Protein AF-A0A0S3QT64-F1 (afdb_monomer_lite)

Secondary structure (DSSP, 8-state):
-HHHHHHHHHHHHHHHHHHHHHHHHHHHHHHHHHHHHHHHHHHTT-HHHHHHHHHHHHHH-TT-HHHHHHHHHHHHHHHHHHHHHHTT-

pLDDT: mean 87.7, std 13.55, range [45.38, 98.38]

Foldseek 3Di:
DVVVVVVVVVVVVVVVVVVVVVLLVVLLVQLVVLQVVLVVCVVVVVLVSSLVSLVSSCVSPVPPVSSVVSNVVSVVVVVVVVVVVVVVD

Radius of gyration: 21.52 Å; chains: 1; bounding box: 46×15×73 Å

Sequence (89 aa):
MRGVKIASIVFILALVAIGFYLVVKVYFSESYLHYRVGERFYREGRYRAAYEEFKRAFELDPYNRAARQRLADLKRIIGKNEGTNQKNR

InterPro domains:
  IPR011990 Tetratricopeptide-like helical domain superfamily [G3DSA:1.25.40.10] (23-89)
  IPR011990 Tetratricopeptide-like helical domain superfamily [SSF48452] (31-82)
  IPR019734 Tetratricopeptide repeat [PS50005] (31-64)

Organism: Thermosulfidibacter takaii (strain DSM 17441 / JCM 13301 / NBRC 103674 / ABI70S6) (NCBI:txid1298851)

Structure (mmCIF, N/CA/C/O backbone):
data_AF-A0A0S3QT64-F1
#
_entry.id   AF-A0A0S3QT64-F1
#
loop_
_atom_site.group_PDB
_atom_site.id
_atom_site.type_symbol
_atom_site.label_atom_id
_atom_site.label_alt_id
_atom_site.label_comp_id
_atom_site.label_asym_id
_atom_site.label_entity_id
_atom_site.label_seq_id
_atom_site.pdbx_PDB_ins_code
_atom_site.Cartn_x
_atom_site.Cartn_y
_atom_site.Cartn_z
_atom_site.occupancy
_atom_site.B_iso_or_equiv
_atom_site.auth_seq_id
_atom_site.auth_comp_id
_atom_site.auth_asym_id
_atom_site.auth_atom_id
_atom_site.pdbx_PDB_model_num
ATOM 1 N N . MET A 1 1 ? 30.199 1.043 -41.431 1.00 62.28 1 MET A N 1
ATOM 2 C CA . MET A 1 1 ? 30.050 0.158 -40.244 1.00 62.28 1 MET A CA 1
ATOM 3 C C . MET A 1 1 ? 29.693 0.869 -38.924 1.00 62.28 1 MET A C 1
ATOM 5 O O . MET A 1 1 ? 29.189 0.194 -38.038 1.00 62.28 1 MET A O 1
ATOM 9 N N . ARG A 1 2 ? 29.917 2.187 -38.738 1.00 71.56 2 ARG A N 1
ATOM 10 C CA . ARG A 1 2 ? 29.587 2.889 -37.470 1.00 71.56 2 ARG A CA 1
ATOM 11 C C . ARG A 1 2 ? 28.082 3.140 -37.248 1.00 71.56 2 ARG A C 1
ATOM 13 O O . ARG A 1 2 ? 27.614 2.967 -36.132 1.00 71.56 2 ARG A O 1
ATOM 20 N N . GLY A 1 3 ? 27.322 3.463 -38.300 1.00 72.81 3 GLY A N 1
ATOM 21 C CA . GLY A 1 3 ? 25.877 3.745 -38.196 1.00 72.81 3 GLY A CA 1
ATOM 22 C C . GLY A 1 3 ? 25.031 2.555 -37.726 1.00 72.81 3 GLY A C 1
ATOM 23 O O . GLY A 1 3 ? 24.145 2.725 -36.898 1.00 72.81 3 GLY A O 1
ATOM 24 N N . VAL A 1 4 ? 25.371 1.337 -38.164 1.00 80.12 4 VAL A N 1
ATOM 25 C CA . VAL A 1 4 ? 24.684 0.104 -37.732 1.00 80.12 4 VAL A CA 1
ATOM 26 C C . VAL A 1 4 ? 24.883 -0.145 -36.232 1.00 80.12 4 VAL A C 1
ATOM 28 O O . VAL A 1 4 ? 23.930 -0.475 -35.542 1.00 80.12 4 VAL A O 1
ATOM 31 N N . LYS A 1 5 ? 26.089 0.105 -35.696 1.00 82.50 5 LYS A N 1
ATOM 32 C CA . LYS A 1 5 ? 26.374 -0.048 -34.257 1.00 82.50 5 LYS A CA 1
ATOM 33 C C . LYS A 1 5 ? 25.579 0.938 -33.397 1.00 82.50 5 LYS A C 1
ATOM 35 O O . LYS A 1 5 ? 25.093 0.557 -32.340 1.00 82.50 5 LYS A O 1
ATOM 40 N N . ILE A 1 6 ? 25.422 2.183 -33.853 1.00 85.25 6 ILE A N 1
ATOM 41 C CA . ILE A 1 6 ? 24.636 3.200 -33.137 1.00 85.25 6 ILE A CA 1
ATOM 42 C C . ILE A 1 6 ? 23.150 2.822 -33.130 1.00 85.25 6 ILE A C 1
ATOM 44 O O . ILE A 1 6 ? 22.522 2.864 -32.075 1.00 85.25 6 ILE A O 1
ATOM 48 N N . ALA A 1 7 ? 22.607 2.381 -34.270 1.00 86.88 7 ALA A N 1
ATOM 49 C CA . ALA A 1 7 ? 21.223 1.916 -34.354 1.00 86.88 7 ALA A CA 1
ATOM 50 C C . ALA A 1 7 ? 20.954 0.733 -33.405 1.00 86.88 7 ALA A C 1
ATOM 52 O O . ALA A 1 7 ? 19.951 0.729 -32.696 1.00 86.88 7 ALA A O 1
ATOM 53 N N . SER A 1 8 ? 21.881 -0.229 -33.323 1.00 87.25 8 SER A N 1
ATOM 54 C CA . SER A 1 8 ? 21.783 -1.353 -32.385 1.00 87.25 8 SER A CA 1
ATOM 55 C C . SER A 1 8 ? 21.803 -0.911 -30.918 1.00 87.25 8 SER A C 1
ATOM 57 O O . SER A 1 8 ? 21.021 -1.426 -30.126 1.00 87.25 8 SER A O 1
ATOM 59 N N . ILE A 1 9 ? 22.645 0.060 -30.548 1.00 91.75 9 ILE A N 1
ATOM 60 C CA . ILE A 1 9 ? 22.700 0.587 -29.174 1.00 91.75 9 ILE A CA 1
ATOM 61 C C . ILE A 1 9 ? 21.383 1.276 -28.805 1.00 91.75 9 ILE A C 1
ATOM 63 O O . ILE A 1 9 ? 20.825 0.994 -27.749 1.00 91.75 9 ILE A O 1
ATOM 67 N N . VAL A 1 10 ? 20.855 2.137 -29.679 1.00 92.88 10 VAL A N 1
ATOM 68 C CA . VAL A 1 10 ? 19.575 2.824 -29.439 1.00 92.88 10 VAL A CA 1
ATOM 69 C C . VAL A 1 10 ? 18.429 1.821 -29.314 1.00 92.88 10 VAL A C 1
ATOM 71 O O . VAL A 1 10 ? 17.588 1.961 -28.429 1.00 92.88 10 VAL A O 1
ATOM 74 N N . PHE A 1 11 ? 18.421 0.776 -30.143 1.00 94.62 11 PHE A N 1
ATOM 75 C CA . PHE A 1 11 ? 17.428 -0.291 -30.058 1.00 94.62 11 PHE A CA 1
ATOM 76 C C . PHE A 1 11 ? 17.498 -1.041 -28.720 1.00 94.62 11 PHE A C 1
ATOM 78 O O . PHE A 1 11 ? 16.473 -1.230 -28.069 1.00 94.62 11 PHE A O 1
ATOM 85 N N . ILE A 1 12 ? 18.700 -1.400 -28.257 1.00 94.19 12 ILE A N 1
ATOM 86 C CA . ILE A 1 12 ? 18.893 -2.044 -26.949 1.00 94.19 12 ILE A CA 1
ATOM 87 C C . ILE A 1 12 ? 18.422 -1.125 -25.815 1.00 94.19 12 ILE A C 1
ATOM 89 O O . ILE A 1 12 ? 17.704 -1.575 -24.925 1.00 94.19 12 ILE A O 1
ATOM 93 N N . LEU A 1 13 ? 18.767 0.165 -25.858 1.00 95.44 13 LEU A N 1
ATOM 94 C CA . LEU A 1 13 ? 18.319 1.134 -24.854 1.00 95.44 13 LEU A CA 1
ATOM 95 C C .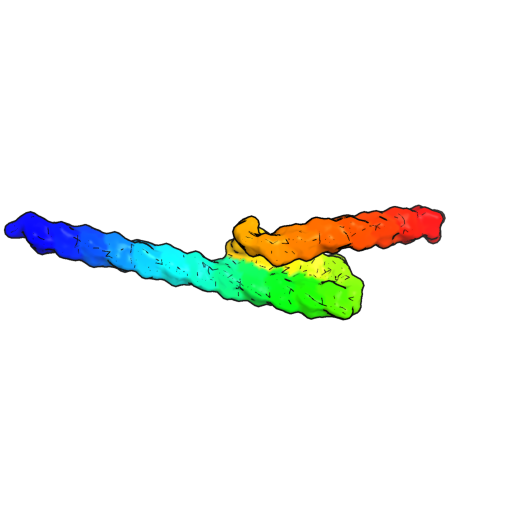 LEU A 1 13 ? 16.793 1.271 -24.829 1.00 95.44 13 LEU A C 1
ATOM 97 O O . LEU A 1 13 ? 16.207 1.322 -23.749 1.00 95.44 13 LEU A O 1
ATOM 101 N N . ALA A 1 14 ? 16.142 1.275 -25.995 1.00 94.38 14 ALA A N 1
ATOM 102 C CA . ALA A 1 14 ? 14.687 1.297 -26.084 1.00 94.38 14 ALA A CA 1
ATOM 103 C C . ALA A 1 14 ? 14.062 0.045 -25.446 1.00 94.38 14 ALA A C 1
ATOM 105 O O . ALA A 1 14 ? 13.113 0.167 -24.674 1.00 94.38 14 ALA A O 1
ATOM 106 N N . LEU A 1 15 ? 14.622 -1.145 -25.694 1.00 95.81 15 LEU A N 1
ATOM 107 C CA . LEU A 1 15 ? 14.149 -2.387 -25.072 1.00 95.81 15 LEU A CA 1
ATOM 108 C C . LEU A 1 15 ? 14.311 -2.375 -23.547 1.00 95.81 15 LEU A C 1
ATOM 110 O O . LEU A 1 15 ? 13.386 -2.761 -22.834 1.00 95.81 15 LEU A O 1
ATOM 114 N N . VAL A 1 16 ? 15.448 -1.888 -23.041 1.00 95.62 16 VAL A N 1
ATOM 115 C CA . VAL A 1 16 ? 15.685 -1.748 -21.594 1.00 95.62 16 VAL A CA 1
ATOM 116 C C . VAL A 1 16 ? 14.693 -0.764 -20.974 1.00 95.62 16 VAL A C 1
ATOM 118 O O . VAL A 1 16 ? 14.105 -1.065 -19.937 1.00 95.62 16 VAL A O 1
ATOM 121 N N . ALA A 1 17 ? 14.454 0.381 -21.617 1.00 94.19 17 ALA A N 1
ATOM 122 C CA . ALA A 1 17 ? 13.498 1.375 -21.136 1.00 94.19 17 ALA A CA 1
ATOM 123 C C . ALA A 1 17 ? 12.057 0.838 -21.116 1.00 94.19 17 ALA A C 1
ATOM 125 O O . ALA A 1 17 ? 11.335 1.056 -20.144 1.00 94.19 17 ALA A O 1
ATOM 126 N N . ILE A 1 18 ? 11.647 0.092 -22.149 1.00 93.94 18 ILE A N 1
ATOM 127 C CA . ILE A 1 18 ? 10.333 -0.566 -22.202 1.00 93.94 18 ILE A CA 1
ATOM 128 C C . ILE A 1 18 ? 10.215 -1.612 -21.089 1.00 93.94 18 ILE A C 1
ATOM 130 O O . ILE A 1 18 ? 9.220 -1.616 -20.365 1.00 93.94 18 ILE A O 1
ATOM 134 N N . GLY A 1 19 ? 11.229 -2.464 -20.912 1.00 89.25 19 GLY A N 1
ATOM 135 C CA . GLY A 1 19 ? 11.255 -3.459 -19.839 1.00 89.25 19 GLY A CA 1
ATOM 136 C C . GLY A 1 19 ? 11.138 -2.812 -18.459 1.00 89.25 19 G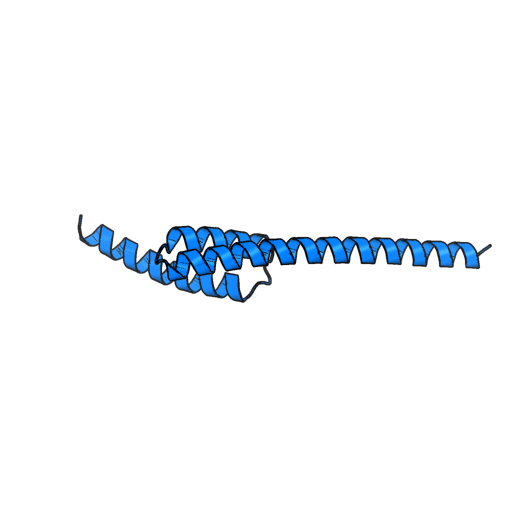LY A C 1
ATOM 137 O O . GLY A 1 19 ? 10.288 -3.203 -17.663 1.00 89.25 19 GLY A O 1
ATOM 138 N N . PHE A 1 20 ? 11.914 -1.757 -18.211 1.00 91.50 20 PHE A N 1
ATOM 139 C CA . PHE A 1 20 ? 11.843 -0.984 -16.973 1.00 91.50 20 PHE A CA 1
ATOM 140 C C . PHE A 1 20 ? 10.457 -0.355 -16.754 1.00 91.50 20 PHE A C 1
ATOM 142 O O . PHE A 1 20 ? 9.898 -0.464 -15.664 1.00 91.50 20 PHE A O 1
ATOM 149 N N . TYR A 1 21 ? 9.857 0.241 -17.790 1.00 89.62 21 TYR A N 1
ATOM 150 C CA . TYR A 1 21 ? 8.507 0.805 -17.714 1.00 89.62 21 TYR A CA 1
ATOM 151 C C . TYR A 1 21 ? 7.452 -0.252 -17.359 1.00 89.62 21 TYR A C 1
ATOM 153 O O . TYR A 1 21 ? 6.590 -0.004 -16.514 1.00 89.62 21 TYR A O 1
ATOM 161 N N . LEU A 1 22 ? 7.523 -1.438 -17.971 1.00 87.75 22 LEU A N 1
ATOM 162 C CA . LEU A 1 22 ? 6.602 -2.535 -17.668 1.00 87.75 22 LEU A CA 1
ATOM 163 C C . LEU A 1 22 ? 6.744 -2.996 -16.217 1.00 87.75 22 LEU A C 1
ATOM 165 O O . LEU A 1 22 ? 5.733 -3.174 -15.542 1.00 87.75 22 LEU A O 1
ATOM 169 N N . VAL A 1 23 ? 7.977 -3.114 -15.720 1.00 80.00 23 VAL A N 1
ATOM 170 C CA . VAL A 1 23 ? 8.256 -3.466 -14.322 1.00 80.00 23 VAL A CA 1
ATOM 171 C C . VAL A 1 23 ? 7.633 -2.443 -13.369 1.00 80.00 23 VAL A C 1
ATOM 173 O O . VAL A 1 23 ? 6.857 -2.818 -12.491 1.00 80.00 23 VAL A O 1
ATOM 176 N N . VAL A 1 24 ? 7.881 -1.146 -13.585 1.00 78.88 24 VAL A N 1
ATOM 177 C CA . VAL A 1 24 ? 7.285 -0.066 -12.775 1.00 78.88 24 VAL A CA 1
ATOM 178 C C . VAL A 1 24 ? 5.754 -0.119 -12.817 1.00 78.88 24 VAL A C 1
ATOM 180 O O . VAL A 1 24 ? 5.097 0.014 -11.784 1.00 78.88 24 VAL A O 1
ATOM 183 N N . LYS A 1 25 ? 5.165 -0.359 -13.995 1.00 78.62 25 LYS A N 1
ATOM 184 C CA . LYS A 1 25 ? 3.709 -0.439 -14.168 1.00 78.62 25 LYS A CA 1
ATOM 185 C C . LYS A 1 25 ? 3.087 -1.617 -13.408 1.00 78.62 25 LYS A C 1
ATOM 187 O O . LYS A 1 25 ? 2.016 -1.450 -12.825 1.00 78.62 25 LYS A O 1
ATOM 192 N N . V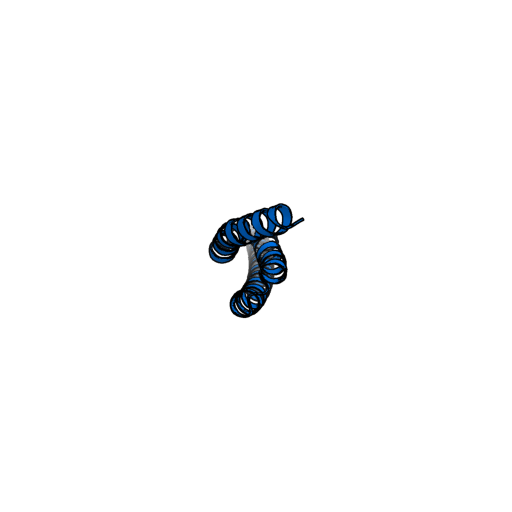AL A 1 26 ? 3.732 -2.786 -13.407 1.00 75.62 26 VAL A N 1
ATOM 193 C CA . VAL A 1 26 ? 3.248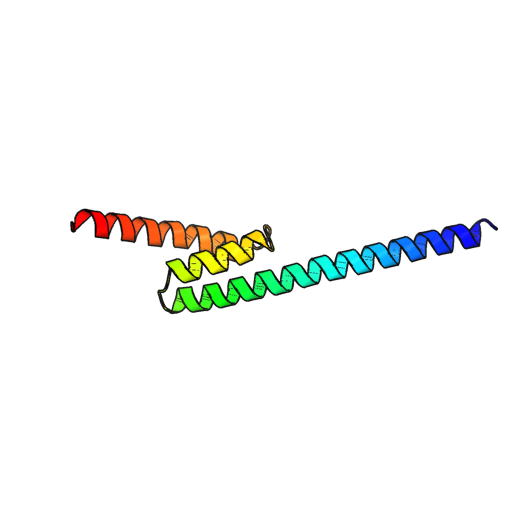 -3.975 -12.685 1.00 75.62 26 VAL A CA 1
ATOM 194 C C . VAL A 1 26 ? 3.235 -3.717 -11.178 1.00 75.62 26 VAL A C 1
ATOM 196 O O . VAL A 1 26 ? 2.178 -3.861 -10.561 1.00 75.62 26 VAL A O 1
ATOM 199 N N . TYR A 1 27 ? 4.340 -3.229 -10.608 1.00 74.38 27 TYR A N 1
ATOM 200 C CA . TYR A 1 27 ? 4.411 -2.905 -9.178 1.00 74.38 27 TYR A CA 1
ATOM 201 C C . TYR A 1 27 ? 3.375 -1.854 -8.755 1.00 74.38 27 TYR A C 1
ATOM 203 O O . TYR A 1 27 ? 2.724 -2.000 -7.718 1.00 74.38 27 TYR A O 1
ATOM 211 N N . PHE A 1 28 ? 3.142 -0.836 -9.592 1.00 77.06 28 PHE A N 1
ATOM 212 C CA . PHE A 1 28 ? 2.115 0.174 -9.329 1.00 77.06 28 PHE A CA 1
ATOM 213 C C . PHE A 1 28 ? 0.698 -0.424 -9.286 1.00 77.06 28 PHE A C 1
ATOM 215 O O . PHE A 1 28 ? -0.128 -0.026 -8.461 1.00 77.06 28 PHE A O 1
ATOM 222 N N . SER A 1 29 ? 0.409 -1.412 -10.140 1.00 83.00 29 SER A N 1
ATOM 223 C CA . SER A 1 29 ? -0.898 -2.079 -10.163 1.00 83.00 29 SER A CA 1
ATOM 224 C C . SER A 1 29 ? -1.152 -2.948 -8.925 1.00 83.00 29 SER A C 1
ATOM 226 O O . SER A 1 29 ? -2.261 -2.940 -8.386 1.00 83.00 29 SER A O 1
ATOM 228 N N . GLU A 1 30 ? -0.124 -3.640 -8.429 1.00 87.81 30 GLU A N 1
ATOM 229 C CA . GLU A 1 30 ? -0.225 -4.511 -7.256 1.00 87.81 30 GLU A CA 1
ATOM 230 C C . GLU A 1 30 ? -0.340 -3.692 -5.960 1.00 87.81 30 GLU A C 1
ATOM 232 O O . GLU A 1 30 ? -1.217 -3.956 -5.133 1.00 87.81 30 GLU A O 1
ATOM 237 N N . SER A 1 31 ? 0.444 -2.611 -5.828 1.00 93.19 31 SER A N 1
ATOM 238 C CA . SER A 1 31 ? 0.297 -1.650 -4.723 1.00 93.19 31 SER A CA 1
ATOM 239 C C . SER A 1 31 ? -1.120 -1.071 -4.658 1.00 93.19 31 SER A C 1
ATOM 241 O O . SER A 1 31 ? -1.737 -1.017 -3.588 1.00 93.19 31 SER A O 1
ATOM 243 N N . TYR A 1 32 ? -1.676 -0.675 -5.808 1.00 93.88 32 TYR A N 1
ATOM 244 C CA . TYR A 1 32 ? -3.031 -0.136 -5.884 1.00 93.88 32 TYR A CA 1
ATOM 245 C C . TYR A 1 32 ? -4.094 -1.151 -5.440 1.00 93.88 32 TYR A C 1
ATOM 247 O O . TYR A 1 32 ? -5.056 -0.781 -4.758 1.00 93.88 32 TYR A O 1
ATOM 255 N N . LEU A 1 33 ? -3.924 -2.433 -5.782 1.00 95.12 33 LEU A N 1
ATOM 256 C CA . LEU A 1 33 ? -4.843 -3.487 -5.361 1.00 95.12 33 LEU A CA 1
ATOM 257 C C . LEU A 1 33 ? -4.846 -3.645 -3.838 1.00 95.12 33 LEU A C 1
ATOM 259 O O . LEU A 1 33 ? -5.914 -3.579 -3.226 1.00 95.12 33 LEU A O 1
ATOM 263 N N . HIS A 1 34 ? -3.668 -3.774 -3.228 1.00 97.44 34 HIS A N 1
ATOM 264 C CA . HIS A 1 34 ? -3.532 -3.852 -1.773 1.00 97.44 34 HIS A CA 1
ATOM 265 C C . HIS A 1 34 ? -4.124 -2.619 -1.077 1.00 97.44 34 HIS A C 1
ATOM 267 O O . HIS A 1 34 ? -4.886 -2.752 -0.119 1.00 97.44 34 HIS A O 1
ATOM 273 N N . TYR A 1 35 ? -3.895 -1.415 -1.613 1.00 97.75 35 TYR A N 1
ATOM 274 C CA . TYR A 1 35 ? -4.524 -0.196 -1.098 1.00 97.75 35 TYR A CA 1
ATOM 275 C C . TYR A 1 35 ? -6.058 -0.292 -1.116 1.00 97.75 35 TYR A C 1
ATOM 277 O O . TYR A 1 35 ? -6.723 0.023 -0.129 1.00 97.75 35 TYR A O 1
ATOM 285 N N . ARG A 1 36 ? -6.646 -0.775 -2.213 1.00 97.81 36 ARG A N 1
ATOM 286 C CA . ARG A 1 36 ? -8.102 -0.909 -2.331 1.00 97.81 36 ARG A CA 1
ATOM 287 C C . ARG A 1 36 ? -8.705 -1.957 -1.401 1.00 97.81 36 ARG A C 1
ATOM 289 O O . ARG A 1 36 ? -9.815 -1.747 -0.902 1.00 97.81 36 ARG A O 1
ATOM 296 N N . VAL A 1 37 ? -8.010 -3.068 -1.169 1.00 98.06 37 VAL A N 1
ATOM 297 C CA . VAL A 1 37 ? -8.427 -4.070 -0.178 1.00 98.06 37 VAL A CA 1
ATOM 298 C C . VAL A 1 37 ? -8.341 -3.476 1.231 1.00 98.06 37 VAL A C 1
ATOM 300 O O . VAL A 1 37 ? -9.297 -3.593 2.000 1.00 98.06 37 VAL A O 1
ATOM 303 N N . GLY A 1 38 ? -7.270 -2.737 1.533 1.00 98.00 38 GLY A N 1
ATOM 304 C CA . GLY A 1 38 ? -7.123 -1.985 2.780 1.00 98.00 38 GLY A CA 1
ATOM 305 C C . GLY A 1 38 ? -8.272 -1.004 3.025 1.00 98.00 38 GLY A C 1
ATOM 306 O O . GLY A 1 38 ? -8.867 -1.019 4.101 1.00 98.00 38 GLY A O 1
ATOM 307 N N . GLU A 1 39 ? -8.671 -0.221 2.015 1.00 98.25 39 GLU A N 1
ATOM 308 C CA . GLU A 1 39 ? -9.821 0.700 2.097 1.00 98.25 39 GLU A CA 1
ATOM 309 C C . GLU A 1 39 ? -11.136 -0.028 2.401 1.00 98.25 39 GLU A C 1
ATOM 311 O O . GLU A 1 39 ? -12.013 0.500 3.090 1.00 98.25 39 GLU A O 1
ATOM 316 N N . ARG A 1 40 ? -11.308 -1.248 1.882 1.00 98.38 40 ARG A N 1
ATOM 317 C CA . ARG A 1 40 ? -12.481 -2.066 2.196 1.00 98.38 40 ARG A CA 1
ATOM 318 C C . ARG A 1 40 ? -12.470 -2.483 3.664 1.00 98.38 40 ARG A C 1
ATOM 320 O O . ARG A 1 40 ? -13.446 -2.215 4.358 1.00 98.38 40 ARG A O 1
ATOM 327 N N . PHE A 1 41 ? -11.370 -3.056 4.154 1.00 98.00 41 PHE A N 1
ATOM 328 C CA . PHE A 1 41 ? -11.258 -3.433 5.566 1.00 98.00 41 PHE A CA 1
ATOM 329 C C . PHE A 1 41 ? -11.376 -2.234 6.507 1.00 98.00 41 PHE A C 1
ATOM 331 O O . PHE A 1 41 ? -11.986 -2.353 7.568 1.00 98.00 41 PHE A O 1
ATOM 338 N N . TYR A 1 42 ? -10.846 -1.073 6.115 1.00 96.81 42 TYR A N 1
ATOM 339 C CA . TYR A 1 42 ? -10.959 0.162 6.884 1.00 96.81 42 TYR A CA 1
ATOM 340 C C . TYR A 1 42 ? -12.425 0.571 7.061 1.00 96.81 42 TYR A C 1
ATOM 342 O O . TYR A 1 42 ? -12.856 0.839 8.180 1.00 96.81 42 TYR A O 1
ATOM 350 N N . ARG A 1 43 ? -13.212 0.555 5.976 1.00 96.44 43 ARG A N 1
ATOM 351 C CA . ARG A 1 43 ? -14.653 0.863 6.018 1.00 96.44 43 ARG A CA 1
ATOM 352 C C . ARG A 1 43 ? -15.467 -0.166 6.800 1.00 96.44 43 ARG A C 1
ATOM 354 O O . ARG A 1 43 ? -16.462 0.197 7.412 1.00 96.44 43 ARG A O 1
ATOM 361 N N . GLU A 1 44 ? -15.028 -1.422 6.819 1.00 96.25 44 GLU A N 1
ATOM 362 C CA . GLU A 1 44 ? -15.605 -2.487 7.653 1.00 96.25 44 GLU A CA 1
ATOM 363 C C . GLU A 1 44 ? -15.196 -2.371 9.142 1.00 96.25 44 GLU A C 1
ATOM 365 O O . GLU A 1 44 ? -15.578 -3.214 9.950 1.00 96.25 44 GLU A O 1
ATOM 370 N N . GLY A 1 45 ? -14.388 -1.372 9.530 1.00 94.31 45 GLY A N 1
ATOM 371 C CA . GLY A 1 45 ? -13.880 -1.204 10.901 1.00 94.31 45 GLY A CA 1
ATOM 372 C C . GLY A 1 45 ? -12.802 -2.220 11.300 1.00 94.31 45 GLY A C 1
ATOM 373 O O . GLY A 1 45 ? -12.348 -2.256 12.445 1.00 94.31 45 GLY A O 1
ATOM 374 N N . ARG A 1 46 ? -12.342 -3.048 10.358 1.00 96.06 46 ARG A N 1
ATOM 375 C CA . ARG A 1 46 ? -11.341 -4.102 10.565 1.00 96.06 46 ARG A CA 1
ATOM 376 C C . ARG A 1 46 ? -9.933 -3.516 10.484 1.00 96.06 46 ARG A C 1
ATOM 378 O O . ARG A 1 46 ? -9.142 -3.856 9.606 1.00 96.06 46 ARG A O 1
ATOM 385 N N . TYR A 1 47 ? -9.611 -2.632 11.425 1.00 94.69 47 TYR A N 1
ATOM 386 C CA . TYR A 1 47 ? -8.418 -1.779 11.383 1.00 94.69 47 TYR A CA 1
ATOM 387 C C . TYR A 1 47 ? -7.085 -2.535 11.301 1.00 94.69 47 TYR A C 1
ATOM 389 O O . TYR A 1 47 ? -6.191 -2.103 10.579 1.00 94.69 47 TYR A O 1
ATOM 397 N N . ARG A 1 48 ? -6.948 -3.689 11.970 1.00 94.62 48 ARG A N 1
ATOM 398 C CA . ARG A 1 48 ? -5.731 -4.517 11.866 1.00 94.62 48 ARG A CA 1
ATOM 399 C C . ARG A 1 48 ? -5.561 -5.139 10.476 1.00 94.62 48 ARG A C 1
ATOM 401 O O . ARG A 1 48 ? -4.471 -5.091 9.926 1.00 94.62 48 ARG A O 1
ATOM 408 N N . ALA A 1 49 ? -6.635 -5.661 9.881 1.00 96.19 49 ALA A N 1
ATOM 409 C CA . ALA A 1 49 ? -6.587 -6.202 8.520 1.00 96.19 49 ALA A CA 1
ATOM 410 C C . ALA A 1 49 ? -6.317 -5.096 7.487 1.00 96.19 49 ALA A C 1
ATOM 412 O O . ALA A 1 49 ? -5.527 -5.285 6.569 1.00 96.19 49 ALA A O 1
ATOM 413 N N . ALA A 1 50 ? -6.916 -3.916 7.678 1.00 98.06 50 ALA A N 1
ATOM 414 C CA . ALA A 1 50 ? -6.629 -2.747 6.853 1.00 98.06 50 ALA A CA 1
ATOM 415 C C . ALA A 1 50 ? -5.146 -2.348 6.924 1.00 98.06 50 ALA A C 1
ATOM 417 O O . ALA A 1 50 ? -4.543 -2.043 5.899 1.00 98.06 50 ALA A O 1
ATOM 418 N N . TYR A 1 51 ? -4.550 -2.384 8.122 1.00 97.75 51 TYR A N 1
ATOM 419 C CA . TYR A 1 51 ? -3.144 -2.040 8.332 1.00 97.75 51 TYR A CA 1
ATOM 420 C C . TYR A 1 51 ? -2.201 -2.944 7.533 1.00 97.75 51 TYR A C 1
ATOM 422 O O . TYR A 1 51 ? -1.317 -2.429 6.852 1.00 97.75 51 TYR A O 1
ATOM 430 N N . GLU A 1 52 ? -2.412 -4.263 7.564 1.00 97.88 52 GLU A N 1
ATOM 431 C CA . GLU A 1 52 ? -1.575 -5.211 6.815 1.00 97.88 52 GLU A CA 1
ATOM 432 C C . GLU A 1 52 ? -1.649 -4.980 5.299 1.00 97.88 52 GLU A C 1
ATOM 434 O O . GLU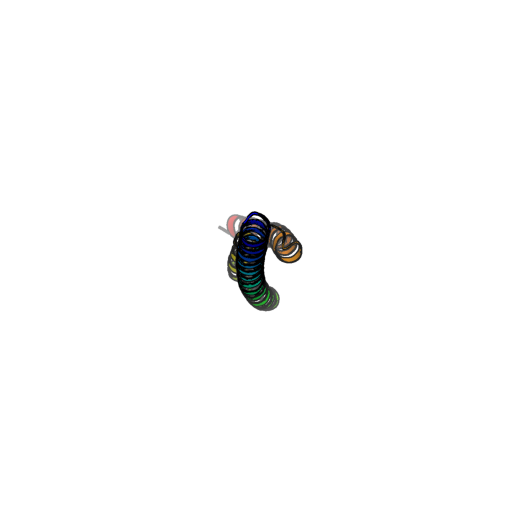 A 1 52 ? -0.625 -4.975 4.617 1.00 97.88 52 GLU A O 1
ATOM 439 N N . GLU A 1 53 ? -2.838 -4.704 4.763 1.00 98.25 53 GLU A N 1
ATOM 440 C CA . GLU A 1 53 ? -3.000 -4.434 3.331 1.00 98.25 53 GLU A CA 1
ATOM 441 C C . GLU A 1 53 ? -2.372 -3.096 2.917 1.00 98.25 53 GLU A C 1
ATOM 443 O O . GLU A 1 53 ? -1.653 -3.025 1.920 1.00 98.25 53 GLU A O 1
ATOM 448 N N . PHE A 1 54 ? -2.538 -2.032 3.709 1.00 98.12 54 PHE A N 1
ATOM 449 C CA . PHE A 1 54 ? -1.845 -0.770 3.429 1.00 98.12 54 PHE A CA 1
ATOM 450 C C . PHE A 1 54 ? -0.326 -0.882 3.580 1.00 98.12 54 PHE A C 1
ATOM 452 O O . PHE A 1 54 ? 0.406 -0.186 2.876 1.00 98.12 54 PHE A O 1
ATOM 459 N N . LYS A 1 55 ? 0.159 -1.759 4.464 1.00 97.50 55 LYS A N 1
ATOM 460 C CA . LYS A 1 55 ? 1.588 -2.035 4.622 1.00 97.50 55 LYS A CA 1
ATOM 461 C C . LYS A 1 55 ? 2.148 -2.686 3.360 1.00 97.50 55 LYS A C 1
ATOM 463 O O . LYS A 1 55 ? 3.129 -2.174 2.833 1.00 97.50 55 LYS A O 1
ATOM 468 N N . ARG A 1 56 ? 1.483 -3.712 2.819 1.00 97.12 56 ARG A N 1
ATOM 469 C CA . ARG A 1 56 ? 1.867 -4.325 1.533 1.00 97.12 56 ARG A CA 1
ATOM 470 C C . ARG A 1 56 ? 1.847 -3.316 0.388 1.00 97.12 56 ARG A C 1
ATOM 472 O O . ARG A 1 56 ? 2.791 -3.254 -0.392 1.00 97.12 56 ARG A O 1
ATOM 479 N N . ALA A 1 57 ? 0.819 -2.467 0.325 1.00 96.75 57 ALA A N 1
ATOM 480 C CA . ALA A 1 57 ? 0.751 -1.401 -0.675 1.00 96.75 57 ALA A CA 1
ATOM 481 C C . ALA A 1 57 ? 1.959 -0.449 -0.598 1.00 96.75 57 ALA A C 1
ATOM 483 O O . ALA A 1 57 ? 2.497 -0.056 -1.632 1.00 96.75 57 ALA A O 1
ATOM 484 N N . PHE A 1 58 ? 2.399 -0.099 0.613 1.00 95.25 58 PHE A N 1
ATOM 485 C CA . PHE A 1 58 ? 3.575 0.742 0.840 1.00 95.25 58 PHE A CA 1
ATOM 486 C C . PHE A 1 58 ? 4.904 0.022 0.555 1.00 95.25 58 PHE A C 1
ATOM 488 O O . PHE A 1 58 ? 5.838 0.654 0.074 1.00 95.25 58 PHE A O 1
ATOM 495 N N . GLU A 1 59 ? 5.009 -1.278 0.834 1.00 94.00 59 GLU A N 1
ATOM 496 C CA . GLU A 1 59 ? 6.201 -2.078 0.513 1.00 94.00 59 GLU A CA 1
ATOM 497 C C . GLU A 1 59 ? 6.400 -2.221 -1.004 1.00 94.00 59 GLU A C 1
ATOM 499 O O . GLU A 1 59 ? 7.531 -2.149 -1.481 1.00 94.00 59 GLU A O 1
ATOM 504 N N . LEU A 1 60 ? 5.305 -2.364 -1.757 1.00 92.56 60 LEU A N 1
ATOM 505 C CA . LEU A 1 60 ? 5.317 -2.446 -3.222 1.00 92.56 60 LEU A CA 1
ATOM 506 C C . LEU A 1 60 ? 5.531 -1.085 -3.895 1.00 92.56 60 LEU A C 1
ATOM 508 O O . LEU A 1 60 ? 6.209 -1.000 -4.915 1.00 92.56 60 LEU A O 1
ATOM 512 N N . ASP A 1 61 ? 4.960 -0.020 -3.328 1.00 92.06 61 ASP A N 1
ATOM 513 C CA . ASP A 1 61 ? 5.181 1.355 -3.774 1.00 92.06 61 ASP A CA 1
ATOM 514 C C . ASP A 1 61 ? 5.421 2.282 -2.569 1.00 92.06 61 ASP A C 1
ATOM 516 O O . ASP A 1 61 ? 4.476 2.849 -2.000 1.00 92.06 61 ASP A O 1
ATOM 520 N N . PRO A 1 62 ? 6.695 2.512 -2.202 1.00 91.44 62 PRO A N 1
ATOM 521 C CA . PRO A 1 62 ? 7.054 3.443 -1.133 1.00 91.44 62 PRO A CA 1
ATOM 522 C C . PRO A 1 62 ? 6.612 4.894 -1.391 1.00 91.44 62 PRO A C 1
ATOM 524 O O . PRO A 1 62 ? 6.563 5.708 -0.454 1.00 91.44 62 PRO A O 1
ATOM 527 N N . TYR A 1 63 ? 6.280 5.243 -2.640 1.00 89.50 63 TYR A N 1
ATOM 528 C CA . TYR A 1 63 ? 5.792 6.560 -3.049 1.00 89.50 63 TYR A CA 1
ATOM 529 C C . TYR A 1 63 ? 4.263 6.677 -3.010 1.00 89.50 63 TYR A C 1
ATOM 531 O O . TYR A 1 63 ? 3.741 7.787 -3.169 1.00 89.50 63 TYR A O 1
ATOM 539 N N . ASN A 1 64 ? 3.540 5.596 -2.694 1.00 90.56 64 ASN A N 1
ATOM 540 C CA . ASN A 1 64 ? 2.096 5.617 -2.492 1.00 90.56 64 ASN A CA 1
ATOM 541 C C . ASN A 1 64 ? 1.736 6.438 -1.238 1.00 90.56 64 ASN A C 1
ATOM 543 O O . ASN A 1 64 ? 1.646 5.942 -0.108 1.00 90.56 64 ASN A O 1
ATOM 547 N N . ARG A 1 65 ? 1.526 7.745 -1.440 1.00 94.31 65 ARG A N 1
ATOM 548 C CA . ARG A 1 65 ? 1.189 8.698 -0.370 1.00 94.31 65 ARG A CA 1
ATOM 549 C C . ARG A 1 65 ? -0.098 8.322 0.357 1.00 94.31 65 ARG A C 1
ATOM 551 O O . ARG A 1 65 ? -0.176 8.526 1.566 1.00 94.31 65 ARG A O 1
ATOM 558 N N . ALA A 1 66 ? -1.069 7.754 -0.357 1.00 94.62 66 ALA A N 1
ATOM 559 C CA . ALA A 1 66 ? -2.345 7.354 0.218 1.00 94.62 66 ALA A CA 1
ATOM 560 C C . ALA A 1 66 ? -2.168 6.186 1.201 1.00 94.62 66 ALA A C 1
ATOM 562 O O . ALA A 1 66 ? -2.636 6.270 2.335 1.00 94.62 66 ALA A O 1
ATOM 563 N N . ALA A 1 67 ? -1.422 5.142 0.819 1.00 96.06 67 ALA A N 1
ATOM 564 C CA . ALA A 1 67 ? -1.097 4.028 1.714 1.00 96.06 67 ALA A CA 1
ATOM 565 C C . ALA A 1 67 ? -0.334 4.507 2.962 1.00 96.06 67 ALA A C 1
ATOM 567 O O . ALA A 1 67 ? -0.688 4.155 4.089 1.00 96.06 67 ALA A O 1
ATOM 568 N N . ARG A 1 68 ? 0.655 5.394 2.783 1.00 96.12 68 ARG A N 1
ATOM 569 C CA . ARG A 1 68 ? 1.420 5.983 3.894 1.00 96.12 68 ARG A CA 1
ATOM 570 C C . ARG A 1 68 ? 0.532 6.756 4.876 1.00 96.12 68 ARG A C 1
ATOM 572 O O . ARG A 1 68 ? 0.686 6.600 6.086 1.00 96.12 68 ARG A O 1
ATOM 579 N N . GLN A 1 69 ? -0.387 7.579 4.371 1.00 97.38 69 GLN A N 1
ATOM 580 C CA . GLN A 1 69 ? -1.332 8.326 5.208 1.00 97.38 69 GLN A CA 1
ATOM 581 C C . GLN A 1 69 ? -2.249 7.381 5.990 1.00 97.38 69 GLN A C 1
ATOM 583 O O . GLN A 1 69 ? -2.353 7.503 7.210 1.00 97.38 69 GLN A O 1
ATOM 588 N N . ARG A 1 70 ? -2.827 6.373 5.325 1.00 97.25 70 ARG A N 1
ATOM 589 C CA . ARG A 1 70 ? -3.692 5.384 5.982 1.00 97.25 70 ARG A CA 1
ATOM 590 C C . ARG A 1 70 ? -2.980 4.598 7.080 1.00 97.25 70 ARG A C 1
ATOM 592 O O . ARG A 1 70 ? -3.567 4.368 8.136 1.00 97.25 70 ARG A O 1
ATOM 599 N N . LEU A 1 71 ? -1.712 4.235 6.880 1.00 97.12 71 LEU A N 1
ATOM 600 C CA . LEU A 1 71 ? -0.896 3.597 7.918 1.00 97.12 71 LEU A CA 1
ATOM 601 C C . LEU A 1 71 ? -0.702 4.501 9.140 1.00 97.12 71 LEU A C 1
ATOM 603 O O . LEU A 1 71 ? -0.790 4.024 10.272 1.00 97.12 71 LEU A O 1
ATOM 607 N N . ALA A 1 72 ? -0.448 5.796 8.933 1.00 95.94 72 ALA A N 1
ATOM 608 C CA . ALA A 1 72 ? -0.294 6.751 10.029 1.00 95.94 72 ALA A CA 1
ATOM 609 C C . ALA A 1 72 ? -1.591 6.898 10.841 1.00 95.94 72 ALA A C 1
ATOM 611 O O . ALA A 1 72 ? -1.552 6.867 12.074 1.00 95.94 72 ALA A O 1
ATOM 612 N N . ASP A 1 73 ? -2.735 6.989 10.163 1.00 95.00 73 ASP A N 1
ATOM 613 C CA . ASP A 1 73 ? -4.045 7.078 10.812 1.00 95.00 73 ASP A CA 1
ATOM 614 C C . ASP A 1 73 ? -4.370 5.803 11.599 1.00 95.00 73 ASP A C 1
ATOM 616 O O . ASP A 1 73 ? -4.771 5.864 12.763 1.00 95.00 73 ASP A O 1
ATOM 620 N N . LEU A 1 74 ? -4.126 4.634 11.004 1.00 95.12 74 LEU A N 1
ATOM 621 C CA . LEU A 1 74 ? -4.384 3.349 11.650 1.00 95.12 74 LEU A CA 1
ATOM 622 C C . LEU A 1 74 ? -3.508 3.102 12.873 1.00 95.12 74 LEU A C 1
ATOM 624 O O . LEU A 1 74 ? -4.013 2.577 13.862 1.00 95.12 74 LEU A O 1
ATOM 628 N N . LYS A 1 75 ? -2.234 3.517 12.862 1.00 93.75 75 LYS A N 1
ATOM 629 C CA . LYS A 1 75 ? -1.371 3.416 14.052 1.00 93.75 75 LYS A CA 1
ATOM 630 C C . LYS A 1 75 ? -1.965 4.162 15.246 1.00 93.75 75 LYS A C 1
ATOM 632 O O . LYS A 1 75 ? -1.920 3.653 16.363 1.00 93.75 75 LYS A O 1
ATOM 637 N N . ARG A 1 76 ? -2.572 5.332 15.014 1.00 92.38 76 ARG A N 1
ATOM 638 C CA . ARG A 1 76 ? -3.250 6.103 16.070 1.00 92.38 76 ARG A CA 1
ATOM 639 C C . ARG A 1 76 ? -4.497 5.385 16.582 1.00 92.38 76 ARG A C 1
ATOM 641 O O . ARG A 1 76 ? -4.698 5.319 17.791 1.00 92.38 76 ARG A O 1
ATOM 648 N N . ILE A 1 77 ? -5.315 4.837 15.681 1.00 90.50 77 ILE A N 1
ATOM 649 C CA . ILE A 1 77 ? -6.552 4.122 16.036 1.00 90.50 77 ILE A CA 1
ATOM 650 C C . ILE A 1 77 ? -6.239 2.846 16.826 1.00 90.50 77 ILE A C 1
ATOM 652 O O . ILE A 1 77 ? -6.789 2.633 17.905 1.00 90.50 77 ILE A O 1
ATOM 656 N N . ILE A 1 78 ? -5.333 2.012 16.311 1.00 89.50 78 ILE A N 1
ATOM 657 C CA . ILE A 1 78 ? -4.961 0.736 16.932 1.00 89.50 78 ILE A CA 1
ATOM 658 C C . ILE A 1 78 ? -4.304 0.983 18.294 1.00 89.50 78 ILE A C 1
ATOM 660 O O . ILE A 1 78 ? -4.729 0.383 19.279 1.00 89.50 78 ILE A O 1
ATOM 664 N N . GLY A 1 79 ? -3.355 1.923 18.386 1.00 86.44 79 GLY A N 1
ATOM 665 C CA . GLY A 1 79 ? -2.699 2.254 19.654 1.00 86.44 79 GLY A CA 1
ATOM 666 C C . GLY A 1 79 ? -3.672 2.755 20.729 1.00 86.44 79 GLY A C 1
ATOM 667 O O . GLY A 1 79 ? -3.558 2.374 21.893 1.00 86.44 79 GLY A O 1
ATOM 668 N N . LYS A 1 80 ? -4.685 3.549 20.351 1.00 81.69 80 LYS A N 1
ATOM 669 C CA . LYS A 1 80 ? -5.714 4.031 21.289 1.00 81.69 80 LYS A CA 1
ATOM 670 C C . LYS A 1 80 ? -6.610 2.896 21.808 1.00 81.69 80 LYS A C 1
ATOM 672 O O . LYS A 1 80 ? -6.981 2.910 22.983 1.00 81.69 80 LYS A O 1
ATOM 677 N N . ASN A 1 81 ? -6.919 1.916 20.958 1.00 71.62 81 ASN A N 1
ATOM 678 C CA . ASN A 1 81 ? -7.763 0.764 21.295 1.00 71.62 81 ASN A CA 1
ATOM 679 C C . ASN A 1 81 ? -7.026 -0.294 22.140 1.00 71.62 81 ASN A C 1
ATOM 681 O O . ASN A 1 81 ? -7.629 -0.956 22.982 1.00 71.62 81 ASN A O 1
ATOM 685 N N . GLU A 1 82 ? -5.714 -0.450 21.958 1.00 66.06 82 GLU A N 1
ATOM 686 C CA . GLU A 1 82 ? -4.908 -1.364 22.779 1.00 66.06 82 GLU A CA 1
ATOM 687 C C . GLU A 1 82 ? -4.708 -0.832 24.203 1.00 66.06 82 GLU A C 1
ATOM 689 O O . GLU A 1 82 ? -4.862 -1.586 25.165 1.00 66.06 82 GLU A O 1
ATOM 694 N N . GLY A 1 83 ? -4.483 0.478 24.353 1.00 59.19 83 GLY A N 1
ATOM 695 C CA . GLY A 1 83 ? -4.405 1.120 25.669 1.00 59.19 83 GLY A CA 1
ATOM 696 C C . GLY A 1 83 ? -5.723 1.088 26.454 1.00 59.19 83 GLY A C 1
ATOM 697 O O . GLY A 1 83 ? -5.705 1.087 27.682 1.00 59.19 83 GLY A O 1
ATOM 698 N N . THR A 1 84 ? -6.873 1.014 25.774 1.00 55.22 84 THR A N 1
ATOM 699 C CA . THR A 1 84 ? -8.187 0.858 26.430 1.00 55.22 84 THR A CA 1
ATOM 700 C C . THR A 1 84 ? -8.463 -0.586 26.846 1.00 55.22 84 THR A C 1
ATOM 702 O O . THR A 1 84 ? -8.991 -0.804 27.932 1.00 55.22 84 THR A O 1
ATOM 705 N N . ASN A 1 85 ? -8.046 -1.579 26.053 1.00 50.66 85 ASN A N 1
ATOM 706 C CA . ASN A 1 85 ? -8.195 -2.993 26.418 1.00 50.66 85 ASN A CA 1
ATOM 707 C C . ASN A 1 85 ? -7.228 -3.455 27.520 1.00 50.66 85 ASN A C 1
ATOM 709 O O . ASN A 1 85 ? -7.557 -4.387 28.248 1.00 50.66 85 ASN A O 1
ATOM 713 N N . GLN A 1 86 ? -6.061 -2.819 27.673 1.00 47.78 86 GLN A N 1
ATOM 714 C CA . GLN A 1 86 ? -5.159 -3.096 28.799 1.00 47.78 86 GLN A CA 1
ATOM 715 C C . GLN A 1 86 ? -5.638 -2.491 30.120 1.00 47.78 86 GLN A C 1
ATOM 717 O O . GLN A 1 86 ? -5.322 -3.030 31.170 1.00 47.78 86 GLN A O 1
ATOM 722 N N . LYS A 1 87 ? -6.416 -1.403 30.088 1.00 46.94 87 LYS A N 1
ATOM 723 C CA . LYS A 1 87 ? -6.936 -0.763 31.306 1.00 46.94 87 LYS A CA 1
ATOM 724 C C . LYS A 1 87 ? -8.160 -1.478 31.905 1.00 46.94 87 LYS A C 1
ATOM 726 O O . LYS A 1 87 ? -8.575 -1.137 33.005 1.00 46.94 87 LYS A O 1
ATOM 731 N N . ASN A 1 88 ? -8.722 -2.443 31.173 1.00 46.09 88 ASN A N 1
ATOM 732 C CA . ASN A 1 88 ? -9.886 -3.251 31.553 1.00 46.09 88 ASN A CA 1
ATOM 733 C C . ASN A 1 88 ? -9.525 -4.720 31.872 1.00 46.09 88 ASN A C 1
ATOM 735 O O . ASN A 1 88 ? -10.398 -5.588 31.836 1.00 46.09 88 ASN A O 1
ATOM 739 N N . ARG A 1 89 ? -8.251 -5.012 32.149 1.00 45.38 89 ARG A N 1
ATOM 740 C C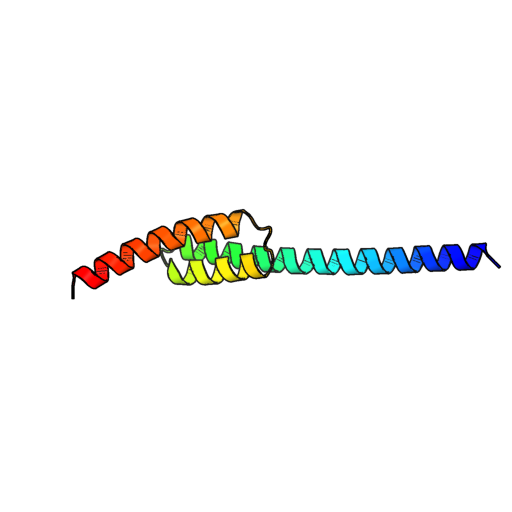A . ARG A 1 89 ? -7.784 -6.280 32.728 1.00 45.38 89 ARG A CA 1
ATOM 741 C C . ARG A 1 89 ? -7.084 -5.993 34.044 1.00 45.38 89 ARG A C 1
ATOM 743 O O . ARG A 1 89 ? -7.208 -6.853 34.937 1.00 45.38 89 ARG A O 1
#